Protein AF-A0A931R691-F1 (afdb_monomer_lite)

pLDDT: mean 91.16, std 10.19, range [41.38, 98.69]

Structure (mmCIF, N/CA/C/O backbone):
data_AF-A0A931R691-F1
#
_entry.id   AF-A0A931R691-F1
#
loop_
_atom_site.group_PDB
_atom_site.id
_atom_site.type_symbol
_atom_site.label_atom_id
_atom_site.label_alt_id
_atom_site.label_comp_id
_atom_site.label_asym_id
_atom_site.label_entity_id
_atom_site.label_seq_id
_atom_site.pdbx_PDB_ins_code
_atom_si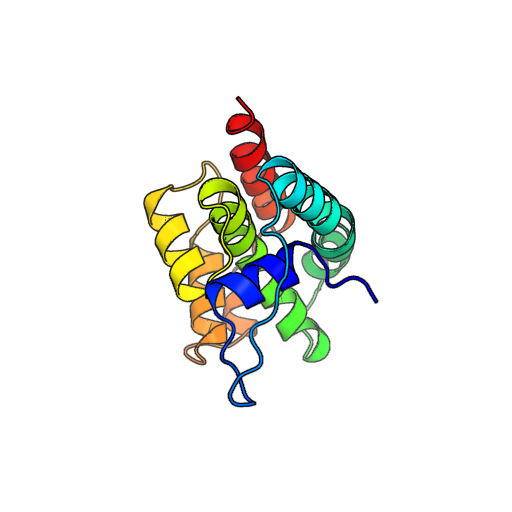te.Cartn_x
_atom_site.Cartn_y
_atom_site.Cartn_z
_atom_site.occupancy
_atom_site.B_iso_or_equiv
_atom_site.auth_seq_id
_atom_site.auth_comp_id
_atom_site.auth_asym_id
_atom_site.auth_atom_id
_atom_site.pdbx_PDB_model_num
ATOM 1 N N . GLY A 1 1 ? 9.806 2.404 24.600 1.00 44.22 1 GLY A N 1
ATOM 2 C CA . GLY A 1 1 ? 9.249 3.320 23.582 1.00 44.22 1 GLY A CA 1
ATOM 3 C C . GLY A 1 1 ? 7.774 3.024 23.406 1.00 44.22 1 GLY A C 1
ATOM 4 O O . GLY A 1 1 ? 7.374 1.900 23.676 1.00 44.22 1 GLY A O 1
ATOM 5 N N . ARG A 1 2 ? 6.950 4.004 23.020 1.00 55.12 2 ARG A N 1
ATOM 6 C CA . ARG A 1 2 ? 5.544 3.734 22.677 1.00 55.12 2 ARG A CA 1
ATOM 7 C C . ARG A 1 2 ? 5.520 3.037 21.319 1.00 55.12 2 ARG A C 1
ATOM 9 O O . ARG A 1 2 ? 6.107 3.557 20.378 1.00 55.12 2 ARG A O 1
ATOM 16 N N . LEU A 1 3 ? 4.888 1.870 21.243 1.00 59.69 3 LEU A N 1
ATOM 17 C CA . LEU A 1 3 ? 4.686 1.169 19.980 1.00 59.69 3 LEU A CA 1
ATOM 18 C C . LEU A 1 3 ? 3.715 2.018 19.118 1.00 59.69 3 LEU A C 1
ATOM 20 O O . LEU A 1 3 ? 2.664 2.420 19.646 1.00 59.69 3 LEU A O 1
ATOM 24 N N . PRO A 1 4 ? 4.060 2.367 17.864 1.00 76.94 4 PRO A N 1
ATOM 25 C CA . PRO A 1 4 ? 3.188 3.124 16.962 1.00 76.94 4 PRO A CA 1
ATOM 26 C C . PRO A 1 4 ? 1.772 2.537 16.875 1.00 76.94 4 PRO A C 1
ATOM 28 O O . PRO A 1 4 ? 1.570 1.348 17.116 1.00 76.94 4 PRO A O 1
ATOM 31 N N . PHE A 1 5 ? 0.761 3.364 16.581 1.00 82.31 5 PHE A N 1
ATOM 32 C CA . PHE A 1 5 ? -0.644 2.920 16.615 1.00 82.31 5 PHE A CA 1
ATOM 33 C C . PHE A 1 5 ? -0.919 1.746 15.668 1.00 82.31 5 PHE A C 1
ATOM 35 O O . PHE A 1 5 ? -1.581 0.798 16.076 1.00 82.31 5 PHE A O 1
ATOM 42 N N . ILE A 1 6 ? -0.361 1.780 14.455 1.00 83.19 6 ILE A N 1
ATOM 43 C CA . ILE A 1 6 ? -0.521 0.709 13.463 1.00 83.19 6 ILE A CA 1
ATOM 44 C C . ILE A 1 6 ? 0.169 -0.584 13.917 1.00 83.19 6 ILE A C 1
ATOM 46 O O . ILE A 1 6 ? -0.431 -1.646 13.824 1.00 83.19 6 ILE A O 1
ATOM 50 N N . ASP A 1 7 ? 1.363 -0.500 14.509 1.00 83.81 7 ASP A N 1
ATOM 51 C CA . ASP A 1 7 ? 2.063 -1.679 15.041 1.00 83.81 7 ASP A CA 1
ATOM 52 C C . ASP A 1 7 ? 1.310 -2.296 16.232 1.00 83.81 7 ASP A C 1
ATOM 54 O O . ASP A 1 7 ? 1.321 -3.508 16.434 1.00 83.81 7 ASP A O 1
ATOM 58 N N . ARG A 1 8 ? 0.629 -1.469 17.043 1.00 85.19 8 ARG A N 1
ATOM 59 C CA . ARG A 1 8 ? -0.229 -1.970 18.131 1.00 85.19 8 ARG A CA 1
ATOM 60 C C . ARG A 1 8 ? -1.470 -2.652 17.601 1.00 85.19 8 ARG A C 1
ATOM 62 O O . ARG A 1 8 ? -1.890 -3.644 18.182 1.00 85.19 8 ARG A O 1
ATOM 69 N N . LEU A 1 9 ? -2.068 -2.083 16.560 1.00 86.69 9 LEU A N 1
ATOM 70 C CA . LEU A 1 9 ? -3.229 -2.655 15.902 1.00 86.69 9 LEU A CA 1
ATOM 71 C C . LEU A 1 9 ? -2.881 -4.034 15.328 1.00 86.69 9 LEU A C 1
ATOM 73 O O . LEU A 1 9 ? -3.531 -5.008 15.683 1.00 86.69 9 LEU A O 1
ATOM 77 N N .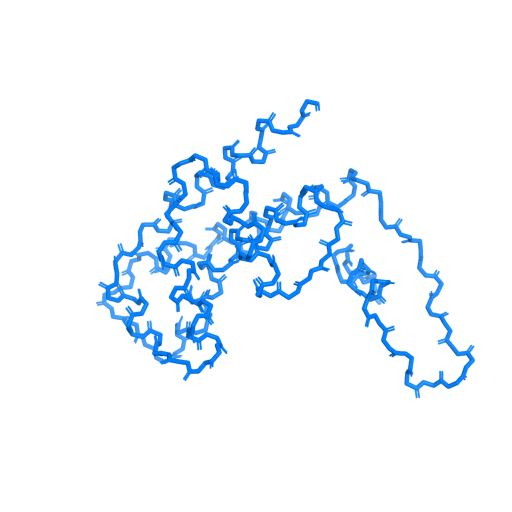 ASP A 1 10 ? -1.776 -4.122 14.586 1.00 87.38 10 ASP A N 1
ATOM 78 C CA . ASP A 1 10 ? -1.257 -5.369 14.016 1.00 87.38 10 ASP A CA 1
ATOM 79 C C . ASP A 1 10 ? -0.957 -6.423 15.093 1.00 87.38 10 ASP A C 1
ATOM 81 O O . ASP A 1 10 ? -1.396 -7.565 14.998 1.00 87.38 10 ASP A O 1
ATOM 85 N N . LEU A 1 11 ? -0.294 -6.035 16.189 1.00 85.94 11 LEU A N 1
ATOM 86 C CA . LEU A 1 11 ? -0.023 -6.950 17.300 1.00 85.94 11 LEU A CA 1
ATOM 87 C C . LEU A 1 11 ? -1.304 -7.434 18.002 1.00 85.94 11 LEU A C 1
ATOM 89 O O . LEU A 1 11 ? -1.338 -8.554 18.503 1.00 85.94 11 LEU A O 1
ATOM 93 N N . LEU A 1 12 ? -2.338 -6.597 18.092 1.00 85.88 12 LEU A N 1
ATOM 94 C CA . LEU A 1 12 ? -3.618 -6.986 18.688 1.00 85.88 12 LEU A CA 1
ATOM 95 C C . LEU A 1 12 ? -4.438 -7.896 17.766 1.00 85.88 12 LEU A C 1
ATOM 97 O O . LEU A 1 12 ? -5.173 -8.737 18.278 1.00 85.88 12 LEU A O 1
ATOM 101 N N . ASP A 1 13 ? -4.330 -7.710 16.450 1.00 84.69 13 ASP A N 1
ATOM 102 C CA . ASP A 1 13 ? -5.062 -8.485 15.443 1.00 84.69 13 ASP A CA 1
ATOM 103 C C . ASP A 1 13 ? -4.382 -9.837 15.160 1.00 84.69 13 ASP A C 1
ATOM 105 O O . ASP A 1 13 ? -5.055 -10.864 15.099 1.00 84.69 13 ASP A O 1
ATOM 109 N N . HIS A 1 14 ? -3.047 -9.852 15.066 1.00 85.69 14 HIS A N 1
ATOM 110 C CA . HIS A 1 14 ? -2.268 -10.989 14.547 1.00 85.69 14 HIS A CA 1
ATOM 111 C C . HIS A 1 14 ? -1.160 -11.484 15.485 1.00 85.69 14 HIS A C 1
ATOM 113 O O . HIS A 1 14 ? -0.450 -12.439 15.169 1.00 85.69 14 HIS A O 1
ATOM 119 N N . GLY A 1 15 ? -0.965 -10.844 16.640 1.00 84.00 15 GLY A N 1
ATOM 120 C CA . GLY A 1 15 ? 0.122 -11.176 17.557 1.00 84.00 15 GLY A CA 1
ATOM 121 C C . GLY A 1 15 ? 0.022 -12.587 18.132 1.00 84.00 15 GLY A C 1
ATOM 122 O O . GLY A 1 15 ? -0.930 -12.925 18.835 1.00 84.00 15 GLY A O 1
ATOM 123 N N . VAL A 1 16 ? 1.063 -13.392 17.913 1.00 81.75 16 VAL A N 1
ATOM 124 C CA . VAL A 1 16 ? 1.190 -14.731 18.502 1.00 81.75 16 VAL A CA 1
ATOM 125 C C . VAL A 1 16 ? 2.086 -14.667 19.747 1.00 81.75 16 VAL A C 1
ATOM 127 O O . VAL A 1 16 ? 3.225 -14.198 19.656 1.00 81.75 16 VAL A O 1
ATOM 130 N N . PRO A 1 17 ? 1.621 -15.122 20.926 1.00 81.25 17 PRO A N 1
ATOM 131 C CA . PRO A 1 17 ? 2.433 -15.109 22.136 1.00 81.25 17 PRO A CA 1
ATOM 132 C C . PRO A 1 17 ? 3.564 -16.140 22.043 1.00 81.25 17 PRO A C 1
ATOM 134 O O . PRO A 1 17 ? 3.322 -17.330 21.865 1.00 81.25 17 PRO A O 1
ATOM 137 N N . LEU A 1 18 ? 4.806 -15.685 22.224 1.00 81.88 18 LEU A N 1
ATOM 138 C CA . LEU A 1 18 ? 5.980 -16.566 22.304 1.00 81.88 18 LEU A CA 1
ATOM 139 C C . LEU A 1 18 ? 6.183 -17.160 23.707 1.00 81.88 18 LEU A C 1
ATOM 141 O O 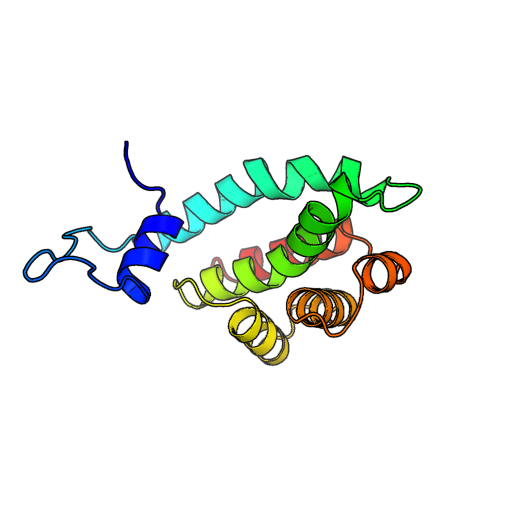. LEU A 1 18 ? 6.836 -18.189 23.857 1.00 81.88 18 LEU A O 1
ATOM 145 N N . LEU A 1 19 ? 5.632 -16.513 24.740 1.00 81.94 19 LEU A N 1
ATOM 146 C CA . LEU A 1 19 ? 5.706 -16.954 26.131 1.00 81.94 19 LEU A CA 1
ATOM 147 C C . LEU A 1 19 ? 4.304 -17.255 26.658 1.00 81.94 19 LEU A C 1
ATOM 149 O O . LEU A 1 19 ? 3.383 -16.448 26.515 1.00 81.94 19 LEU A O 1
ATOM 153 N N . HIS A 1 20 ? 4.155 -18.402 27.318 1.00 76.69 20 HIS A N 1
ATOM 154 C CA . HIS A 1 20 ? 2.909 -18.767 27.982 1.00 76.69 20 HIS A CA 1
ATOM 155 C C . HIS A 1 20 ? 2.562 -17.758 29.087 1.00 76.69 20 HIS A C 1
ATOM 157 O O . HIS A 1 20 ? 3.411 -17.374 29.887 1.00 76.69 20 HIS A O 1
ATOM 163 N N . GLY A 1 21 ? 1.296 -17.336 29.133 1.00 72.44 21 GLY A N 1
ATOM 164 C CA . GLY A 1 21 ? 0.763 -16.459 30.182 1.00 72.44 21 GLY A CA 1
ATOM 165 C C . GLY A 1 21 ? 0.980 -14.956 29.974 1.00 72.44 21 GLY A C 1
ATOM 166 O O . GLY A 1 21 ? 0.397 -14.167 30.713 1.00 72.44 21 GLY A O 1
ATOM 167 N N . VAL A 1 22 ? 1.742 -14.533 28.958 1.00 69.56 22 VAL A N 1
ATOM 168 C CA . VAL A 1 22 ? 1.945 -13.109 28.650 1.00 69.56 22 VAL A CA 1
ATOM 169 C C . VAL A 1 22 ? 1.026 -12.699 27.503 1.00 69.56 22 VAL A C 1
ATOM 171 O O . VAL A 1 22 ? 1.307 -12.976 26.339 1.00 69.56 22 VAL A O 1
ATOM 174 N N . LYS A 1 23 ? -0.081 -12.021 27.826 1.00 68.62 23 LYS A N 1
ATOM 175 C CA . LYS A 1 23 ? -0.909 -11.331 26.828 1.00 68.62 23 LYS A CA 1
ATOM 176 C C . LYS A 1 23 ? -0.593 -9.835 26.846 1.00 68.62 23 LYS A C 1
ATOM 178 O O . LYS A 1 23 ? -0.672 -9.229 27.916 1.00 68.62 23 LYS A O 1
ATOM 183 N N . PRO A 1 24 ? -0.250 -9.218 25.704 1.00 68.50 24 PRO A N 1
ATOM 184 C CA . PRO A 1 24 ? -0.065 -7.776 25.649 1.00 68.50 24 PRO A CA 1
ATOM 185 C C . PRO A 1 24 ? -1.375 -7.052 26.001 1.00 68.50 24 PRO A C 1
ATOM 187 O O . PRO A 1 24 ? -2.398 -7.249 25.351 1.00 68.50 24 PRO A O 1
ATOM 190 N N . SER A 1 25 ? -1.351 -6.201 27.030 1.00 75.44 25 SER A N 1
ATOM 191 C CA . SER A 1 25 ? -2.514 -5.432 27.497 1.00 75.44 25 SER A CA 1
ATOM 192 C C . SER A 1 25 ? -2.546 -4.026 26.886 1.00 75.44 25 SER A C 1
ATOM 194 O O . SER A 1 25 ? -2.582 -3.018 27.598 1.00 75.44 25 SER A O 1
ATOM 196 N N . PHE A 1 26 ? -2.463 -3.925 25.559 1.00 82.25 26 PHE A N 1
ATOM 197 C CA . PHE A 1 26 ? -2.566 -2.629 24.889 1.00 82.25 26 PHE A CA 1
ATOM 198 C C . PHE A 1 26 ? -4.030 -2.247 24.683 1.00 82.25 26 PHE A C 1
ATOM 200 O O . PHE A 1 26 ? -4.849 -3.063 24.267 1.00 82.25 26 PHE A O 1
ATOM 207 N N . ARG A 1 27 ? -4.355 -0.971 24.912 1.00 86.75 27 ARG A N 1
ATOM 208 C CA . ARG A 1 27 ? -5.623 -0.408 24.442 1.00 86.75 27 ARG A CA 1
ATOM 209 C C . ARG A 1 27 ? -5.642 -0.461 22.914 1.00 86.75 27 ARG A C 1
ATOM 211 O O . ARG A 1 27 ? -4.706 0.053 22.293 1.00 86.75 27 ARG A O 1
ATOM 218 N N . ARG A 1 28 ? -6.705 -1.025 22.329 1.00 88.38 28 ARG A N 1
ATOM 219 C CA . ARG A 1 28 ? -6.951 -0.920 20.886 1.00 88.38 28 ARG A CA 1
ATOM 220 C C . ARG A 1 28 ? -7.057 0.564 20.499 1.00 88.38 28 ARG A C 1
ATOM 222 O O . ARG A 1 28 ? -7.788 1.294 21.175 1.00 88.38 28 ARG A O 1
ATOM 229 N N . PRO A 1 29 ? -6.324 1.021 19.471 1.00 91.88 29 PRO A N 1
ATOM 230 C CA . PRO A 1 29 ? -6.458 2.383 18.972 1.00 91.88 29 PRO A CA 1
ATOM 231 C C . PRO A 1 29 ? -7.895 2.698 18.531 1.00 91.88 29 PRO A C 1
ATOM 233 O O . PRO A 1 29 ? -8.597 1.817 18.036 1.00 91.88 29 PRO A O 1
ATOM 236 N N . THR A 1 30 ? -8.347 3.939 18.705 1.00 92.56 30 THR A N 1
ATOM 237 C CA . THR A 1 30 ? -9.649 4.381 18.169 1.00 92.56 30 THR A CA 1
ATOM 238 C C . THR A 1 30 ? -9.573 4.619 16.661 1.00 92.56 30 THR A C 1
ATOM 240 O O . THR A 1 30 ? -8.483 4.773 16.111 1.00 92.56 30 THR A O 1
ATOM 243 N N . LYS A 1 31 ? -10.734 4.720 15.996 1.00 93.00 31 LYS A N 1
ATOM 244 C CA . LYS A 1 31 ? -10.833 5.134 14.584 1.00 93.00 31 LYS A CA 1
ATOM 245 C C . LYS A 1 31 ? -10.006 6.396 14.310 1.00 93.00 31 LYS A C 1
ATOM 247 O O . LYS A 1 31 ? -9.143 6.378 13.438 1.00 93.00 31 LYS A O 1
ATOM 252 N N . ASP A 1 32 ? -10.204 7.439 15.116 1.00 92.69 32 ASP A N 1
ATOM 253 C CA . ASP A 1 32 ? -9.508 8.720 14.950 1.00 92.69 32 ASP A CA 1
ATOM 254 C C . ASP A 1 32 ? -7.989 8.594 15.116 1.00 92.69 32 ASP A C 1
ATOM 256 O O . ASP A 1 32 ? -7.235 9.208 14.367 1.00 92.69 32 ASP A O 1
ATOM 260 N N . GLU A 1 33 ? -7.515 7.773 16.060 1.00 92.94 33 GLU A N 1
ATOM 261 C CA . GLU A 1 33 ? -6.079 7.526 16.237 1.00 92.94 33 GLU A CA 1
ATOM 262 C C . GLU A 1 33 ? -5.476 6.777 15.043 1.00 92.94 33 GLU A C 1
ATOM 264 O O . GLU A 1 33 ? -4.378 7.117 14.602 1.00 92.94 33 GLU A O 1
ATOM 269 N N . ILE A 1 34 ? -6.188 5.779 14.507 1.00 92.44 34 ILE A N 1
ATOM 270 C CA . ILE A 1 34 ? -5.758 5.019 13.324 1.00 92.44 34 ILE A CA 1
ATOM 271 C C . ILE A 1 34 ? -5.688 5.949 12.115 1.00 92.44 34 ILE A C 1
ATOM 273 O O . ILE A 1 34 ? -4.660 6.012 11.442 1.00 92.44 34 ILE A O 1
ATOM 277 N N . HIS A 1 35 ? -6.756 6.702 11.849 1.00 93.44 35 HIS A N 1
ATOM 278 C CA . HIS A 1 35 ? -6.825 7.637 10.726 1.00 93.44 35 HIS A CA 1
ATOM 279 C C . HIS A 1 35 ? -5.769 8.736 10.837 1.00 93.44 35 HIS A C 1
ATOM 281 O O . HIS A 1 35 ? -5.067 9.005 9.860 1.00 93.44 35 HIS A O 1
ATOM 287 N N . GLN A 1 36 ? -5.580 9.318 12.023 1.00 92.38 36 GLN A N 1
ATOM 288 C CA . GLN A 1 36 ? -4.562 10.342 12.244 1.00 92.38 36 GLN A CA 1
ATOM 289 C C . GLN A 1 36 ? -3.143 9.796 12.055 1.00 92.38 36 GLN A C 1
ATOM 291 O O . GLN A 1 36 ? -2.314 10.459 11.427 1.00 92.38 36 GLN A O 1
ATOM 296 N N . GLU A 1 37 ? -2.847 8.589 12.544 1.00 91.00 37 GLU A N 1
ATOM 297 C CA . GLU A 1 37 ? -1.542 7.964 12.311 1.00 91.00 37 GLU A CA 1
ATOM 298 C C . GLU A 1 37 ? -1.325 7.657 10.825 1.00 91.00 37 GLU A C 1
ATOM 300 O O . GLU A 1 37 ? -0.234 7.900 10.308 1.00 91.00 37 GLU A O 1
ATOM 305 N N . GLN A 1 38 ? -2.353 7.188 10.109 1.00 91.81 38 GLN A N 1
ATOM 306 C CA . GLN A 1 38 ? -2.264 6.960 8.667 1.00 91.81 38 GLN A CA 1
ATOM 307 C C . GLN A 1 38 ? -1.973 8.257 7.905 1.00 91.81 38 GLN A C 1
ATOM 309 O O . GLN A 1 38 ? -1.043 8.281 7.102 1.00 91.81 38 GLN A O 1
ATOM 314 N N . ILE A 1 39 ? -2.668 9.357 8.211 1.00 92.38 39 ILE A N 1
ATOM 315 C CA . ILE A 1 39 ? -2.404 10.674 7.603 1.00 92.38 39 ILE A CA 1
ATOM 316 C C . ILE A 1 39 ? -0.952 11.102 7.832 1.00 92.38 39 ILE A C 1
ATOM 318 O O . ILE A 1 39 ? -0.263 11.515 6.900 1.00 92.38 39 ILE A O 1
ATOM 322 N N . GLN A 1 40 ? -0.448 10.965 9.059 1.00 91.44 40 GLN A N 1
ATOM 323 C CA . GLN A 1 40 ? 0.940 11.314 9.351 1.00 91.44 40 GLN A CA 1
ATOM 324 C C . GLN A 1 40 ? 1.940 10.373 8.660 1.00 91.44 40 GLN A C 1
ATOM 326 O O . GLN A 1 40 ? 3.008 10.810 8.229 1.00 91.44 40 GLN A O 1
ATOM 331 N N . SER A 1 41 ? 1.616 9.085 8.546 1.00 89.25 41 SER A N 1
ATOM 332 C CA . SER A 1 41 ? 2.435 8.084 7.857 1.00 89.25 41 SER A CA 1
ATOM 333 C C . SER A 1 41 ? 2.537 8.363 6.355 1.00 89.25 41 SER A C 1
ATOM 335 O O . SER A 1 41 ? 3.637 8.274 5.802 1.00 89.25 41 SER A O 1
ATOM 337 N N . ILE A 1 42 ? 1.439 8.783 5.718 1.00 91.56 42 ILE A N 1
ATOM 338 C CA . ILE A 1 42 ? 1.406 9.212 4.313 1.00 91.56 42 ILE A CA 1
ATOM 339 C C . ILE A 1 42 ? 2.439 10.314 4.077 1.00 91.56 42 ILE A C 1
ATOM 341 O O . ILE A 1 42 ? 3.294 10.165 3.204 1.00 91.56 42 ILE A O 1
ATOM 345 N N . GLU A 1 43 ? 2.393 11.387 4.870 1.00 91.06 43 GLU A N 1
ATOM 346 C CA . GLU A 1 43 ? 3.292 12.537 4.710 1.00 91.06 43 GLU A CA 1
ATOM 347 C C . GLU A 1 43 ? 4.752 12.157 4.992 1.00 91.06 43 GLU A C 1
ATOM 349 O O . GLU A 1 43 ? 5.644 12.406 4.179 1.00 91.06 43 GLU A O 1
ATOM 354 N N . ARG A 1 44 ? 5.008 11.493 6.128 1.00 89.31 44 ARG A N 1
ATOM 355 C CA . ARG A 1 44 ? 6.374 11.171 6.569 1.00 89.31 44 ARG A CA 1
ATOM 356 C C . ARG A 1 44 ? 7.049 10.112 5.698 1.00 89.31 44 ARG A C 1
ATOM 358 O O . ARG A 1 44 ? 8.257 10.193 5.477 1.00 89.31 44 ARG A O 1
ATOM 365 N N . SER A 1 45 ? 6.306 9.102 5.243 1.00 85.12 45 SER A N 1
ATOM 366 C CA . SER A 1 45 ? 6.891 7.875 4.683 1.00 85.12 45 SER A CA 1
ATOM 367 C C . SER A 1 45 ? 6.568 7.613 3.221 1.00 85.12 45 SER A C 1
ATOM 369 O O . SER A 1 45 ? 7.405 7.016 2.540 1.00 85.12 45 SER A O 1
ATOM 371 N N . TRP A 1 46 ? 5.364 7.957 2.757 1.00 92.06 46 TRP A N 1
ATOM 372 C CA . TRP A 1 46 ? 4.948 7.637 1.393 1.00 92.06 46 TRP A CA 1
ATOM 373 C C . TRP A 1 46 ? 5.250 8.795 0.450 1.00 92.06 46 TRP A C 1
ATOM 375 O O . TRP A 1 46 ? 6.149 8.667 -0.380 1.00 92.06 46 TRP A O 1
ATOM 385 N N . LYS A 1 47 ? 4.596 9.947 0.647 1.00 93.06 47 LYS A N 1
ATOM 386 C CA . LYS A 1 47 ? 4.765 11.144 -0.190 1.00 93.06 47 LYS A CA 1
ATOM 387 C C . LYS A 1 47 ? 6.211 11.612 -0.269 1.00 93.06 47 LYS A C 1
ATOM 389 O O . LYS A 1 47 ? 6.675 11.949 -1.351 1.00 93.06 47 LYS A O 1
ATOM 394 N N . SER A 1 48 ? 6.942 11.570 0.845 1.00 91.31 48 SER A N 1
ATOM 395 C CA . SER A 1 48 ? 8.351 11.981 0.901 1.00 91.31 48 SER A CA 1
ATOM 396 C C . SER A 1 48 ? 9.268 11.197 -0.048 1.00 91.31 48 SER A C 1
ATOM 398 O O . SER A 1 48 ? 10.310 11.713 -0.441 1.00 91.31 48 SER A O 1
ATOM 400 N N . ARG A 1 49 ? 8.887 9.974 -0.445 1.00 90.06 49 ARG A N 1
ATOM 401 C CA . ARG A 1 49 ? 9.686 9.096 -1.317 1.00 90.06 49 ARG A CA 1
ATOM 402 C C . ARG A 1 49 ? 9.253 9.108 -2.780 1.00 90.06 49 ARG A C 1
ATOM 404 O O . ARG A 1 49 ? 10.043 8.718 -3.637 1.00 90.06 49 ARG A O 1
ATOM 411 N N . LEU A 1 50 ? 8.023 9.531 -3.080 1.00 93.81 50 LEU A N 1
ATOM 412 C CA . LEU A 1 50 ? 7.493 9.491 -4.447 1.00 93.81 50 LEU A CA 1
ATOM 413 C C . LEU A 1 50 ? 8.329 10.307 -5.443 1.00 93.81 50 LEU A C 1
ATOM 415 O O . LEU A 1 50 ? 8.607 9.775 -6.512 1.00 93.81 50 LEU A O 1
ATOM 419 N N . PRO A 1 51 ? 8.813 11.529 -5.131 1.00 93.62 51 PRO A N 1
ATOM 420 C CA . PRO A 1 51 ? 9.596 12.302 -6.093 1.00 93.62 51 PRO A CA 1
ATOM 421 C C . PRO A 1 51 ? 10.877 11.602 -6.555 1.00 93.62 51 PRO A C 1
ATOM 423 O O . PRO A 1 51 ? 11.243 11.722 -7.721 1.00 93.62 51 PRO A O 1
ATOM 426 N N . GLU A 1 52 ? 11.554 10.885 -5.654 1.00 94.44 52 GLU A N 1
ATOM 427 C CA . GLU A 1 52 ? 12.767 10.129 -5.976 1.00 94.44 52 GLU A CA 1
ATOM 428 C C . GLU A 1 52 ? 12.424 8.902 -6.827 1.00 94.44 52 GLU A C 1
ATOM 430 O O . GLU A 1 52 ? 12.977 8.730 -7.911 1.00 94.44 52 GLU A O 1
ATOM 435 N N . LEU A 1 53 ? 11.453 8.099 -6.382 1.00 95.69 53 LEU A N 1
ATOM 436 C CA . LEU A 1 53 ? 11.057 6.863 -7.062 1.00 95.69 53 LEU A CA 1
ATOM 437 C C . LEU A 1 53 ? 10.462 7.112 -8.456 1.00 95.69 53 LEU A C 1
ATOM 439 O O . LEU A 1 53 ? 10.758 6.365 -9.385 1.00 95.69 53 LEU A O 1
ATOM 443 N N . SER A 1 54 ? 9.671 8.175 -8.624 1.00 94.44 54 SER A N 1
ATOM 444 C CA . SER A 1 54 ? 9.048 8.539 -9.905 1.00 94.44 54 SER A CA 1
ATOM 445 C C . SER A 1 54 ? 10.045 9.051 -10.947 1.00 94.44 54 SER A C 1
ATOM 447 O O . SER A 1 54 ? 9.710 9.123 -12.126 1.00 94.44 54 SER A O 1
ATOM 449 N N . ARG A 1 55 ? 11.253 9.454 -10.533 1.00 94.88 55 ARG A N 1
ATOM 450 C CA . ARG A 1 55 ? 12.290 10.010 -11.420 1.00 94.88 55 ARG A CA 1
ATOM 451 C C . ARG A 1 55 ? 13.423 9.034 -11.709 1.00 94.88 55 ARG A C 1
ATOM 453 O O . ARG A 1 55 ? 14.391 9.420 -12.363 1.00 94.88 55 ARG A O 1
ATOM 460 N N . LEU A 1 56 ? 13.334 7.799 -11.218 1.00 95.62 56 LEU A N 1
ATOM 461 C CA . LEU A 1 56 ? 14.354 6.792 -11.474 1.00 95.62 56 LEU A CA 1
ATOM 462 C C . LEU A 1 56 ? 14.469 6.550 -12.990 1.00 95.62 56 LEU A C 1
ATOM 464 O O . LEU A 1 56 ? 13.484 6.163 -13.614 1.00 95.62 56 LEU A O 1
ATOM 468 N N . PRO A 1 57 ? 15.654 6.736 -13.601 1.00 94.00 57 PRO A N 1
ATOM 469 C CA . PRO A 1 57 ? 15.858 6.390 -15.009 1.00 94.00 57 PRO A CA 1
ATOM 470 C C . PRO A 1 57 ? 15.955 4.871 -15.210 1.00 94.00 57 PRO A C 1
ATOM 472 O O . PRO A 1 57 ? 15.749 4.362 -16.308 1.00 94.00 57 PRO A O 1
ATOM 475 N N . LYS A 1 58 ? 16.294 4.148 -14.139 1.00 96.31 58 LYS A N 1
ATOM 476 C CA . LYS A 1 58 ? 16.425 2.698 -14.070 1.00 96.31 58 LYS A CA 1
ATOM 477 C C . LYS A 1 58 ? 16.186 2.258 -12.630 1.00 96.31 58 LYS A C 1
ATOM 479 O O . LYS A 1 58 ? 16.565 2.966 -11.697 1.00 96.31 58 LYS A O 1
ATOM 484 N N . LEU A 1 59 ? 15.605 1.076 -12.460 1.00 97.38 59 LEU A N 1
ATOM 485 C CA . LEU A 1 59 ? 15.457 0.453 -11.153 1.00 97.38 59 LEU A CA 1
ATOM 486 C C . LEU A 1 59 ? 16.762 -0.244 -10.739 1.00 97.38 59 LEU A C 1
ATOM 488 O O . LEU A 1 59 ? 17.087 -1.324 -11.230 1.00 97.38 59 LEU A O 1
ATOM 492 N N . GLU A 1 60 ? 17.524 0.372 -9.838 1.00 97.44 60 GLU A N 1
ATOM 493 C CA . GLU A 1 60 ? 18.715 -0.255 -9.259 1.00 97.44 60 GLU A CA 1
ATOM 494 C C . GLU A 1 60 ? 18.333 -1.222 -8.120 1.00 97.44 60 GLU A C 1
ATOM 496 O O . GLU A 1 60 ? 17.275 -1.069 -7.500 1.00 97.44 60 GLU A O 1
ATOM 501 N N . PRO A 1 61 ? 19.187 -2.207 -7.766 1.00 97.38 61 PRO A N 1
ATOM 502 C CA . PRO A 1 61 ? 18.869 -3.200 -6.736 1.00 97.38 61 PRO A CA 1
ATOM 503 C C . PRO A 1 61 ? 18.413 -2.614 -5.392 1.00 97.38 61 PRO A C 1
ATOM 505 O O . PRO A 1 61 ? 17.537 -3.180 -4.736 1.00 97.38 61 PRO A O 1
ATOM 508 N N . LYS A 1 62 ? 18.974 -1.462 -5.001 1.00 96.56 62 LYS A N 1
ATOM 509 C CA . LYS A 1 62 ? 18.616 -0.740 -3.769 1.00 96.56 62 LYS A CA 1
ATOM 510 C C . LYS A 1 62 ? 17.186 -0.171 -3.792 1.00 96.56 62 LYS A C 1
ATOM 512 O O . LYS A 1 62 ? 16.575 -0.030 -2.734 1.00 96.56 62 LYS A O 1
ATOM 517 N N . ASP A 1 63 ? 16.651 0.107 -4.980 1.00 97.06 63 ASP A N 1
ATOM 518 C CA . ASP A 1 63 ? 15.375 0.798 -5.186 1.00 97.06 63 ASP A CA 1
ATOM 519 C C . ASP A 1 63 ? 14.209 -0.177 -5.380 1.00 97.06 63 ASP A C 1
ATOM 521 O O . ASP A 1 63 ? 13.060 0.183 -5.125 1.00 97.06 63 ASP A O 1
ATOM 525 N N . ARG A 1 64 ? 14.491 -1.441 -5.730 1.00 97.62 64 ARG A N 1
ATOM 526 C CA . ARG A 1 64 ? 13.484 -2.493 -5.967 1.00 97.62 64 ARG A CA 1
ATOM 527 C C . ARG A 1 64 ? 12.461 -2.601 -4.839 1.00 97.62 64 ARG A C 1
ATOM 529 O O . ARG A 1 64 ? 11.263 -2.429 -5.046 1.00 97.62 64 ARG A O 1
ATOM 536 N N . LYS A 1 65 ? 12.923 -2.854 -3.611 1.00 96.25 65 LYS A N 1
ATOM 537 C CA . LYS A 1 65 ? 12.031 -3.026 -2.453 1.00 96.25 65 LYS A CA 1
ATOM 538 C C . LYS A 1 65 ? 11.262 -1.737 -2.112 1.00 96.25 65 LYS A C 1
ATOM 540 O O . LYS A 1 65 ? 10.052 -1.833 -1.898 1.00 96.25 65 LYS A O 1
ATOM 545 N N . PRO A 1 66 ? 11.896 -0.549 -2.045 1.00 95.88 66 PRO A N 1
ATOM 546 C CA . PRO A 1 66 ? 11.177 0.716 -1.907 1.00 95.88 66 PRO A CA 1
ATOM 547 C C . PRO A 1 66 ? 10.104 0.954 -2.975 1.00 95.88 66 PRO A C 1
ATOM 549 O O . PRO A 1 66 ? 9.003 1.361 -2.612 1.00 95.88 66 PRO A O 1
ATOM 552 N N . TYR A 1 67 ? 10.396 0.660 -4.244 1.00 97.50 67 TYR A N 1
ATOM 553 C CA . TYR A 1 67 ? 9.482 0.866 -5.368 1.00 97.50 67 TYR A CA 1
ATOM 554 C C . TYR A 1 67 ? 8.238 -0.025 -5.263 1.00 97.50 67 TYR A C 1
ATOM 556 O O . TYR A 1 67 ? 7.117 0.480 -5.218 1.00 97.50 67 TYR A O 1
ATOM 564 N N . ILE A 1 68 ? 8.426 -1.337 -5.076 1.00 98.00 68 ILE A N 1
ATOM 565 C CA . ILE A 1 68 ? 7.318 -2.287 -4.867 1.00 98.00 68 ILE A CA 1
ATOM 566 C C . ILE A 1 68 ? 6.485 -1.907 -3.639 1.00 98.00 68 ILE A C 1
ATOM 568 O O . ILE A 1 68 ? 5.255 -1.946 -3.666 1.00 98.00 68 ILE A O 1
ATOM 572 N N . ARG A 1 69 ? 7.142 -1.477 -2.554 1.00 96.06 69 ARG A N 1
ATOM 573 C CA . ARG A 1 69 ? 6.440 -1.012 -1.353 1.00 96.06 69 ARG A CA 1
ATOM 574 C C . ARG A 1 69 ? 5.610 0.242 -1.621 1.00 96.06 69 ARG A C 1
ATOM 576 O O . ARG A 1 69 ? 4.537 0.354 -1.042 1.00 96.06 69 ARG A O 1
ATOM 583 N N . ALA A 1 70 ? 6.103 1.178 -2.430 1.00 96.06 70 ALA A N 1
ATOM 584 C CA . ALA A 1 70 ? 5.390 2.413 -2.745 1.00 96.06 70 ALA A CA 1
ATOM 585 C C . ALA A 1 70 ? 4.109 2.149 -3.546 1.00 96.06 70 ALA A C 1
ATOM 587 O O . ALA A 1 70 ? 3.114 2.820 -3.292 1.00 96.06 70 ALA A O 1
ATOM 588 N N . ILE A 1 71 ? 4.115 1.151 -4.435 1.00 97.38 71 ILE A N 1
ATOM 589 C CA . ILE A 1 71 ? 2.927 0.725 -5.187 1.00 97.38 71 ILE A CA 1
ATOM 590 C C . ILE A 1 71 ? 1.911 0.039 -4.261 1.00 97.38 71 ILE A C 1
ATOM 592 O O . ILE A 1 71 ? 0.754 0.445 -4.197 1.00 97.38 71 ILE A O 1
ATOM 596 N N . LEU A 1 72 ? 2.346 -0.947 -3.467 1.00 97.44 72 LEU A N 1
ATOM 597 C CA . LEU A 1 72 ? 1.458 -1.685 -2.552 1.00 97.44 72 LEU A CA 1
ATOM 598 C C . LEU A 1 72 ? 0.923 -0.845 -1.384 1.00 97.44 72 LEU A C 1
ATOM 600 O O . LEU A 1 72 ? -0.002 -1.267 -0.688 1.00 97.44 72 LEU A O 1
ATOM 604 N N . TYR A 1 73 ? 1.503 0.330 -1.130 1.00 95.44 73 TYR A N 1
ATOM 605 C CA . TYR A 1 73 ? 1.072 1.190 -0.033 1.00 95.44 73 TYR A CA 1
ATOM 606 C C . TYR A 1 73 ? -0.387 1.633 -0.196 1.00 95.44 73 TYR A C 1
ATOM 608 O O . TYR A 1 73 ? -1.099 1.683 0.803 1.00 95.44 73 TYR A O 1
ATOM 616 N N . ALA A 1 74 ? -0.847 1.876 -1.430 1.00 95.69 74 ALA A N 1
ATOM 617 C CA . ALA A 1 74 ? -2.232 2.255 -1.713 1.00 95.69 74 ALA A CA 1
ATOM 618 C C . ALA A 1 74 ? -3.234 1.217 -1.177 1.00 95.69 74 ALA A C 1
ATOM 620 O O . ALA A 1 74 ? -4.131 1.564 -0.409 1.00 95.69 74 ALA A O 1
ATOM 621 N N . ALA A 1 75 ? -3.018 -0.064 -1.499 1.00 97.38 75 ALA A N 1
ATOM 622 C CA . ALA A 1 75 ? -3.865 -1.167 -1.045 1.00 97.38 75 ALA A CA 1
ATOM 623 C C . ALA A 1 75 ? -3.919 -1.249 0.488 1.00 97.38 75 ALA A C 1
ATOM 625 O O . ALA A 1 75 ? -4.996 -1.270 1.083 1.00 97.38 75 ALA A O 1
ATOM 626 N N . ARG A 1 76 ? -2.751 -1.230 1.145 1.00 95.44 76 ARG A N 1
ATOM 627 C CA . ARG A 1 76 ? -2.659 -1.321 2.613 1.00 95.44 76 ARG A CA 1
ATOM 628 C C . ARG A 1 76 ? -3.330 -0.145 3.316 1.00 95.44 76 ARG A C 1
ATOM 630 O O . ARG A 1 76 ? -3.970 -0.338 4.349 1.00 95.44 76 ARG A O 1
ATOM 637 N N . LEU A 1 77 ? -3.155 1.058 2.771 1.00 94.88 77 LEU A N 1
ATOM 638 C CA . LEU A 1 77 ? -3.719 2.285 3.318 1.00 94.88 77 LEU A CA 1
ATOM 639 C C . LEU A 1 77 ? -5.248 2.254 3.248 1.00 94.88 77 LEU A C 1
ATOM 641 O O . LEU A 1 77 ? -5.903 2.463 4.264 1.00 94.88 77 LEU A O 1
ATOM 645 N N . ILE A 1 78 ? -5.809 1.935 2.078 1.00 96.25 78 ILE A N 1
ATOM 646 C CA . ILE A 1 78 ? -7.263 1.856 1.879 1.00 96.25 78 ILE A CA 1
ATOM 647 C C . ILE A 1 78 ? -7.875 0.763 2.753 1.00 96.25 78 ILE A C 1
ATOM 649 O O . ILE A 1 78 ? -8.828 1.031 3.480 1.00 96.25 78 ILE A O 1
ATOM 653 N N . TYR A 1 79 ? -7.271 -0.428 2.782 1.00 96.25 79 TYR A N 1
ATOM 654 C CA . TYR A 1 79 ? -7.739 -1.509 3.646 1.00 96.25 79 TYR A CA 1
ATOM 655 C C . TYR A 1 79 ? -7.791 -1.084 5.115 1.00 96.25 79 TYR A C 1
ATOM 657 O O . TYR A 1 79 ? -8.821 -1.230 5.770 1.00 96.25 79 TYR A O 1
ATOM 665 N N . THR A 1 80 ? -6.697 -0.515 5.626 1.00 94.62 80 THR A N 1
ATOM 666 C CA . THR A 1 80 ? -6.618 -0.102 7.033 1.00 94.62 80 THR A CA 1
ATOM 667 C C . THR A 1 80 ? -7.567 1.057 7.331 1.00 94.62 80 THR A C 1
ATOM 669 O O . THR A 1 80 ? -8.114 1.143 8.430 1.00 94.62 80 THR A O 1
ATOM 672 N N . TRP A 1 81 ? -7.768 1.962 6.369 1.00 95.00 81 TRP A N 1
ATOM 673 C CA . TRP A 1 81 ? -8.674 3.099 6.511 1.00 95.00 81 TRP A CA 1
ATOM 674 C C . TRP A 1 81 ? -10.126 2.660 6.685 1.00 95.00 81 TRP A C 1
ATOM 676 O O . TRP A 1 81 ? -10.788 3.139 7.608 1.00 95.00 81 TRP A O 1
ATOM 686 N N . ASP A 1 82 ? -10.583 1.735 5.844 1.00 95.44 82 ASP A N 1
ATOM 687 C CA . ASP A 1 82 ? -11.980 1.304 5.814 1.00 95.44 82 ASP A CA 1
ATOM 688 C C . ASP A 1 82 ? -12.281 0.246 6.888 1.00 95.44 82 ASP A C 1
ATOM 690 O O . ASP A 1 82 ? -13.324 0.298 7.538 1.00 95.44 82 ASP A O 1
ATOM 694 N N . ASN A 1 83 ? -11.353 -0.689 7.125 1.00 94.44 83 ASN A N 1
ATOM 695 C CA . ASN A 1 83 ? -11.580 -1.837 8.013 1.00 94.44 83 ASN A CA 1
ATOM 696 C C . ASN A 1 83 ? -11.100 -1.606 9.453 1.00 94.44 83 ASN A C 1
ATOM 698 O O . ASN A 1 83 ? -11.428 -2.388 10.342 1.00 94.44 83 ASN A O 1
ATOM 702 N N . LEU A 1 84 ? -10.326 -0.542 9.703 1.00 93.44 84 LEU A N 1
ATOM 703 C CA . LEU A 1 84 ? -9.716 -0.253 11.009 1.00 93.44 84 LEU A CA 1
ATOM 704 C C . LEU A 1 84 ? -8.868 -1.421 11.550 1.00 93.44 84 LEU A C 1
ATOM 706 O O . LEU A 1 84 ? -8.772 -1.622 12.762 1.00 93.44 84 LEU A O 1
ATOM 710 N N . SER A 1 85 ? -8.242 -2.167 10.637 1.00 92.00 85 SER A N 1
ATOM 711 C CA . SER A 1 85 ? -7.396 -3.337 10.894 1.00 92.00 85 SER A CA 1
ATOM 712 C C . SER A 1 85 ? -6.222 -3.376 9.919 1.00 92.00 85 SER A C 1
ATOM 714 O O . SER A 1 85 ? -6.349 -2.917 8.784 1.00 92.00 85 SER A O 1
ATOM 716 N N . VAL A 1 86 ? -5.106 -3.976 10.324 1.00 91.19 86 VAL A N 1
ATOM 717 C CA . VAL A 1 86 ? -3.982 -4.276 9.418 1.00 91.19 86 VAL A CA 1
ATOM 718 C C . VAL A 1 86 ? -4.125 -5.707 8.910 1.00 91.19 86 VAL A C 1
ATOM 720 O O . VAL A 1 86 ? -4.629 -6.561 9.628 1.00 91.19 86 VAL A O 1
ATOM 723 N N . ASP A 1 87 ? -3.693 -5.982 7.681 1.00 92.69 87 ASP A N 1
ATOM 724 C CA . ASP A 1 87 ? -3.639 -7.341 7.135 1.00 92.69 87 ASP A CA 1
ATOM 725 C C . ASP A 1 87 ? -2.479 -7.470 6.129 1.00 92.69 87 ASP A C 1
ATOM 727 O O . ASP A 1 87 ? -1.744 -6.512 5.846 1.00 92.69 87 ASP A O 1
ATOM 731 N N . SER A 1 88 ? -2.310 -8.679 5.607 1.00 93.94 88 SER A N 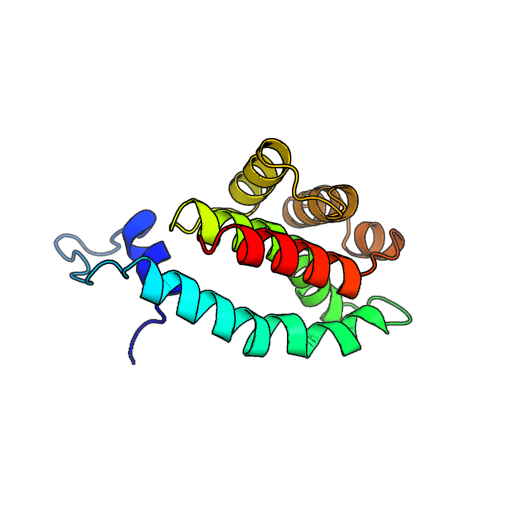1
ATOM 732 C CA . SER A 1 88 ? -1.427 -9.047 4.507 1.00 93.94 88 SER A CA 1
ATOM 733 C C . SER A 1 88 ? -1.638 -8.185 3.254 1.00 93.94 88 SER A C 1
ATOM 735 O O . SER A 1 88 ? -2.692 -7.581 3.039 1.00 93.94 88 SER A O 1
ATOM 737 N N . ASN A 1 89 ? -0.620 -8.140 2.382 1.00 96.06 89 ASN A N 1
ATOM 738 C CA . ASN A 1 89 ? -0.764 -7.457 1.093 1.00 96.06 89 ASN A CA 1
ATOM 739 C C . ASN A 1 89 ? -1.832 -8.144 0.238 1.00 96.06 89 ASN A C 1
ATOM 741 O O . ASN A 1 89 ? -2.609 -7.449 -0.400 1.00 96.06 89 ASN A O 1
ATOM 745 N N . ASP A 1 90 ? -1.890 -9.475 0.257 1.00 97.56 90 ASP A N 1
ATOM 746 C CA . ASP A 1 90 ? -2.856 -10.274 -0.495 1.00 97.56 90 ASP A CA 1
ATOM 747 C C . ASP A 1 90 ? -4.288 -9.871 -0.139 1.00 97.56 90 ASP A C 1
ATOM 749 O O . ASP A 1 90 ? -5.063 -9.512 -1.024 1.00 97.56 90 ASP A O 1
ATOM 753 N N . ARG A 1 91 ? -4.608 -9.801 1.161 1.00 97.88 91 ARG A N 1
ATOM 754 C CA . ARG A 1 91 ? -5.935 -9.378 1.617 1.00 97.88 91 ARG A CA 1
ATOM 755 C C . ARG A 1 91 ? -6.238 -7.919 1.278 1.00 97.88 91 ARG A C 1
ATOM 757 O O . ARG A 1 91 ? -7.350 -7.598 0.864 1.00 97.88 91 ARG A O 1
ATOM 764 N N . ALA A 1 92 ? -5.257 -7.032 1.434 1.00 97.88 92 ALA A N 1
ATOM 765 C CA . ALA A 1 92 ? -5.424 -5.619 1.110 1.00 97.88 92 ALA A CA 1
ATOM 766 C C . ALA A 1 92 ? -5.661 -5.386 -0.394 1.00 97.88 92 ALA A C 1
ATOM 768 O O . ALA A 1 92 ? -6.461 -4.530 -0.767 1.00 97.88 92 ALA A O 1
ATOM 769 N N . VAL A 1 93 ? -4.985 -6.148 -1.259 1.00 98.50 93 VAL A N 1
ATOM 770 C CA . VAL A 1 93 ? -5.166 -6.090 -2.717 1.00 98.50 93 VAL A CA 1
ATOM 771 C C . VAL A 1 93 ? -6.495 -6.718 -3.124 1.00 98.50 93 VAL A C 1
ATOM 773 O O . VAL A 1 93 ? -7.220 -6.119 -3.912 1.00 98.50 93 VAL A O 1
ATOM 776 N N . GLU A 1 94 ? -6.876 -7.856 -2.540 1.00 98.44 94 GLU A N 1
ATOM 777 C CA . GLU A 1 94 ? -8.200 -8.454 -2.749 1.00 98.44 94 GLU A CA 1
ATOM 778 C C . GLU A 1 94 ? -9.320 -7.459 -2.412 1.00 98.44 94 GLU A C 1
ATOM 780 O O . GLU A 1 94 ? -10.253 -7.277 -3.192 1.00 98.44 94 GLU A O 1
ATOM 785 N N . TYR A 1 95 ? -9.205 -6.761 -1.280 1.00 98.12 95 TYR A N 1
ATOM 786 C CA . TYR A 1 95 ? -10.159 -5.726 -0.893 1.00 98.12 95 TYR A CA 1
ATOM 787 C C . TYR A 1 95 ? -10.209 -4.567 -1.895 1.00 98.12 95 TYR A C 1
ATOM 789 O O . TYR A 1 95 ? -11.285 -4.066 -2.217 1.00 98.12 95 TYR A O 1
ATOM 797 N N . LEU A 1 96 ? -9.061 -4.167 -2.442 1.00 97.44 96 LEU A N 1
ATOM 798 C CA . LEU A 1 96 ? -8.981 -3.099 -3.432 1.00 97.44 96 LEU A CA 1
ATOM 799 C C . LEU A 1 96 ? -9.787 -3.417 -4.704 1.00 97.44 96 LEU A C 1
ATOM 801 O O . LEU A 1 96 ? -10.431 -2.527 -5.258 1.00 97.44 96 LEU A O 1
ATOM 805 N N . HIS A 1 97 ? -9.817 -4.688 -5.121 1.00 97.94 97 HIS A N 1
ATOM 806 C CA . HIS A 1 97 ? -10.655 -5.171 -6.231 1.00 97.94 97 HIS A CA 1
ATOM 807 C C . HIS A 1 97 ? -12.153 -5.162 -5.919 1.00 97.94 97 HIS A C 1
ATOM 809 O O . HIS A 1 97 ? -12.965 -5.087 -6.843 1.00 97.94 97 HIS A O 1
ATOM 815 N N . GLN A 1 98 ? -12.528 -5.222 -4.638 1.00 97.69 98 GLN A N 1
ATOM 816 C CA . GLN A 1 98 ? -13.923 -5.130 -4.202 1.00 97.69 98 GLN A CA 1
ATOM 817 C C . GLN A 1 98 ? -14.416 -3.681 -4.224 1.00 97.69 98 GLN A C 1
ATOM 819 O O . GLN A 1 98 ? -15.521 -3.425 -4.696 1.00 97.69 98 GLN A O 1
ATOM 824 N N . VAL A 1 99 ? -13.609 -2.734 -3.730 1.00 96.38 99 VAL A N 1
ATOM 825 C CA . VAL A 1 99 ? -14.025 -1.324 -3.595 1.00 96.38 99 VAL A CA 1
ATOM 826 C C . VAL A 1 99 ? -13.715 -0.456 -4.816 1.00 96.38 99 VAL A C 1
ATOM 828 O O . VAL A 1 99 ? -14.340 0.587 -4.982 1.00 96.38 99 VAL A O 1
ATOM 831 N N . GLN A 1 100 ? -12.774 -0.878 -5.667 1.00 96.00 100 GLN A N 1
ATOM 832 C CA . GLN A 1 100 ? -12.395 -0.238 -6.938 1.00 96.00 100 GLN A CA 1
ATOM 833 C C . GLN A 1 100 ? -12.280 1.296 -6.852 1.00 96.00 100 GLN A C 1
ATOM 835 O O . GLN A 1 100 ? -13.074 2.018 -7.465 1.00 96.00 100 GLN A O 1
ATOM 840 N N . PRO A 1 101 ? -11.296 1.827 -6.099 1.00 95.56 101 PRO A N 1
ATOM 841 C CA . PRO A 1 101 ? -11.170 3.262 -5.878 1.00 95.56 101 PRO A CA 1
ATOM 842 C C . PRO A 1 101 ? -11.041 4.019 -7.208 1.00 95.56 101 PRO A C 1
ATOM 844 O O . PRO A 1 101 ? -10.148 3.705 -8.004 1.00 95.56 101 PRO A O 1
ATOM 847 N N . PRO A 1 102 ? -11.884 5.032 -7.470 1.00 94.88 102 PRO A N 1
ATOM 848 C CA . PRO A 1 102 ? -11.860 5.745 -8.738 1.00 94.88 102 PRO A CA 1
ATOM 849 C C . PRO A 1 102 ? -10.483 6.336 -9.063 1.00 94.88 102 PRO A C 1
ATOM 851 O O . PRO A 1 102 ? -9.878 7.049 -8.263 1.00 94.88 102 PRO A O 1
ATOM 854 N N . GLY A 1 103 ? -9.999 6.058 -10.274 1.00 94.31 103 GLY A N 1
ATOM 855 C CA . GLY A 1 103 ? -8.735 6.589 -10.791 1.00 94.31 103 GLY A CA 1
ATOM 856 C C . GLY A 1 103 ? -7.474 5.841 -10.348 1.00 94.31 103 GLY A C 1
ATOM 857 O O . GLY A 1 103 ? -6.415 6.110 -10.920 1.00 94.31 103 GLY A O 1
ATOM 858 N N . LEU A 1 104 ? -7.585 4.898 -9.406 1.00 96.81 104 LEU A N 1
ATOM 859 C CA . LEU A 1 104 ? -6.485 4.037 -8.984 1.00 96.81 104 LEU A CA 1
ATOM 860 C C . LEU A 1 104 ? -6.279 2.913 -10.009 1.00 96.81 104 LEU A C 1
ATOM 862 O O . LEU A 1 104 ? -7.201 2.153 -10.297 1.00 96.81 104 LEU A O 1
ATOM 866 N N . ASP A 1 105 ? -5.076 2.802 -10.572 1.00 97.25 105 ASP A N 1
ATOM 867 C CA . ASP A 1 105 ? -4.764 1.728 -11.519 1.00 97.25 105 ASP A CA 1
ATOM 868 C C . ASP A 1 105 ? -4.342 0.467 -10.751 1.00 97.25 105 ASP A C 1
ATOM 870 O O . ASP A 1 105 ? -3.314 0.451 -10.070 1.00 97.25 105 ASP A O 1
ATOM 874 N N . LEU A 1 106 ? -5.156 -0.585 -10.850 1.00 97.88 106 LEU A N 1
ATOM 875 C CA . LEU A 1 106 ? -4.956 -1.841 -10.125 1.00 97.88 106 LEU A CA 1
ATOM 876 C C . LEU A 1 106 ? -3.894 -2.736 -10.771 1.00 97.88 106 LEU A C 1
ATOM 878 O O . LEU A 1 106 ? -3.275 -3.536 -10.076 1.00 97.88 106 LEU A O 1
ATOM 882 N N . LYS A 1 107 ? -3.593 -2.562 -12.064 1.00 98.19 107 LYS A N 1
ATOM 883 C CA . LYS A 1 107 ? -2.601 -3.387 -12.769 1.00 98.19 107 LYS A CA 1
ATOM 884 C C . LYS A 1 107 ? -1.211 -3.365 -12.111 1.00 98.19 107 LYS A C 1
ATOM 886 O O . LYS A 1 107 ? -0.650 -4.440 -11.888 1.00 98.19 107 LYS A O 1
ATOM 891 N N . PRO A 1 108 ? -0.610 -2.201 -11.794 1.00 98.12 108 PRO A N 1
ATOM 892 C CA . PRO A 1 108 ? 0.670 -2.180 -11.099 1.00 98.12 108 PRO A CA 1
ATOM 893 C C . PRO A 1 108 ? 0.573 -2.708 -9.670 1.00 98.12 108 PRO A C 1
ATOM 895 O O . PRO A 1 108 ? 1.546 -3.278 -9.187 1.00 98.12 108 PRO A O 1
ATOM 898 N N . VAL A 1 109 ? -0.579 -2.572 -9.005 1.00 98.44 109 VAL A N 1
ATOM 899 C CA . VAL A 1 109 ? -0.802 -3.135 -7.666 1.00 98.44 109 VAL A CA 1
ATOM 900 C C . VAL A 1 109 ? -0.769 -4.663 -7.710 1.00 98.44 109 VAL A C 1
ATOM 902 O O . VAL A 1 109 ? -0.032 -5.272 -6.933 1.00 98.44 109 VAL A O 1
ATOM 905 N N . ASP A 1 110 ? -1.475 -5.268 -8.663 1.00 98.69 110 ASP A N 1
ATOM 906 C CA . ASP A 1 110 ? -1.492 -6.718 -8.872 1.00 98.69 110 ASP A CA 1
ATOM 907 C C . ASP A 1 110 ? -0.104 -7.254 -9.207 1.00 98.69 110 ASP A C 1
ATOM 909 O O . ASP A 1 110 ? 0.353 -8.237 -8.621 1.00 98.69 110 ASP A O 1
ATOM 913 N N . LEU A 1 111 ? 0.615 -6.578 -10.106 1.00 98.50 111 LEU A N 1
ATOM 914 C CA . LEU A 1 111 ? 1.956 -7.005 -10.488 1.00 98.50 111 LEU A CA 1
ATOM 915 C C . LEU A 1 111 ? 2.967 -6.801 -9.346 1.00 98.50 111 LEU A C 1
ATOM 917 O O . LEU A 1 111 ? 3.864 -7.619 -9.157 1.00 98.50 111 LEU A O 1
ATOM 921 N N . ALA A 1 112 ? 2.803 -5.762 -8.524 1.00 98.50 112 ALA A N 1
ATOM 922 C CA . ALA A 1 112 ? 3.606 -5.571 -7.319 1.00 98.50 112 ALA A CA 1
ATOM 923 C C . ALA A 1 112 ? 3.339 -6.657 -6.264 1.00 98.50 112 ALA A C 1
ATOM 925 O O . ALA A 1 112 ? 4.278 -7.082 -5.583 1.00 98.50 112 ALA A O 1
ATOM 926 N N . LEU A 1 113 ? 2.096 -7.139 -6.142 1.00 98.62 113 LEU A N 1
ATOM 927 C CA . LEU A 1 113 ? 1.771 -8.293 -5.303 1.00 98.62 113 LEU A CA 1
ATOM 928 C C . LEU A 1 113 ? 2.390 -9.576 -5.870 1.00 98.62 113 LEU A C 1
ATOM 930 O O . LEU A 1 113 ? 3.045 -10.310 -5.136 1.00 98.62 113 LEU A O 1
ATOM 934 N N . ALA A 1 114 ? 2.273 -9.806 -7.178 1.00 98.44 114 ALA A N 1
ATOM 935 C CA . ALA A 1 114 ? 2.914 -10.936 -7.847 1.00 98.44 114 ALA A CA 1
ATOM 936 C C . ALA A 1 114 ? 4.440 -10.932 -7.632 1.00 98.44 114 ALA A C 1
ATOM 938 O O . ALA A 1 114 ? 5.025 -11.968 -7.323 1.00 98.44 114 ALA A O 1
ATOM 939 N N . CYS A 1 115 ? 5.077 -9.759 -7.690 1.00 98.19 115 CYS A N 1
ATOM 940 C CA . CYS A 1 115 ? 6.496 -9.596 -7.380 1.00 98.19 115 CYS A CA 1
ATOM 941 C C . CYS A 1 115 ? 6.820 -9.949 -5.920 1.00 98.19 115 CYS A C 1
ATOM 943 O O . CYS A 1 115 ? 7.828 -10.601 -5.646 1.00 98.19 115 CYS A O 1
ATOM 945 N N . ARG A 1 116 ? 5.963 -9.564 -4.962 1.00 96.75 116 ARG A N 1
ATOM 946 C CA . ARG A 1 116 ? 6.117 -9.967 -3.552 1.00 96.75 116 ARG A CA 1
ATOM 947 C C . ARG A 1 116 ? 6.021 -11.472 -3.344 1.00 96.75 116 ARG A C 1
ATOM 949 O O . ARG A 1 116 ? 6.699 -11.972 -2.452 1.00 96.75 116 ARG A O 1
ATOM 956 N N . ASN A 1 117 ? 5.221 -12.138 -4.165 1.00 97.38 117 ASN A N 1
ATOM 957 C CA . ASN A 1 117 ? 5.012 -13.580 -4.142 1.00 97.38 117 ASN A CA 1
ATOM 958 C C . ASN A 1 117 ? 6.000 -14.332 -5.056 1.00 97.38 117 ASN A C 1
ATOM 960 O O . ASN A 1 117 ? 5.786 -15.503 -5.345 1.00 97.38 117 ASN A O 1
ATOM 964 N N . GLU A 1 118 ? 7.073 -13.666 -5.508 1.00 96.94 118 GLU A N 1
ATOM 965 C CA . GLU A 1 118 ? 8.150 -14.241 -6.332 1.00 96.94 118 GLU A CA 1
ATOM 966 C C . GLU A 1 118 ? 7.683 -14.785 -7.698 1.00 96.94 118 GLU A C 1
ATOM 968 O O . GLU A 1 118 ? 8.376 -15.570 -8.341 1.00 96.94 118 GLU A O 1
ATOM 973 N N . ILE A 1 119 ? 6.520 -14.333 -8.177 1.00 98.00 119 ILE A N 1
ATOM 974 C CA . ILE A 1 119 ? 5.941 -14.729 -9.470 1.00 98.00 119 ILE A CA 1
ATOM 975 C C . ILE A 1 119 ? 6.561 -13.919 -10.620 1.00 98.00 119 ILE A C 1
ATOM 977 O O . ILE A 1 119 ? 6.697 -14.421 -11.735 1.00 98.00 119 ILE A O 1
ATOM 981 N N . CYS A 1 120 ? 6.947 -12.668 -10.362 1.00 97.56 120 CYS A N 1
ATOM 982 C CA . CYS A 1 120 ? 7.634 -11.803 -11.321 1.00 97.56 120 CYS A CA 1
ATOM 983 C C . CYS A 1 120 ? 8.729 -10.967 -10.644 1.00 97.56 120 CYS A C 1
ATOM 985 O O . CYS A 1 120 ? 8.896 -10.979 -9.421 1.00 97.56 120 CYS A O 1
ATOM 987 N N . THR A 1 121 ? 9.482 -10.213 -11.440 1.00 98.06 121 THR A N 1
ATOM 988 C CA . THR A 1 121 ? 10.565 -9.354 -10.951 1.00 98.06 121 THR A CA 1
ATOM 989 C C . THR A 1 121 ? 10.089 -7.931 -10.665 1.00 98.06 121 THR A C 1
ATOM 991 O O . THR A 1 121 ? 9.005 -7.510 -11.074 1.00 98.06 121 THR A O 1
ATOM 994 N N . ALA A 1 122 ? 10.914 -7.161 -9.950 1.00 97.88 122 ALA A N 1
ATOM 995 C CA . ALA A 1 122 ? 10.626 -5.750 -9.707 1.00 97.88 122 ALA A CA 1
ATOM 996 C C . ALA A 1 122 ? 10.788 -4.913 -10.987 1.00 97.88 122 ALA A C 1
ATOM 998 O O . ALA A 1 122 ? 10.107 -3.904 -11.160 1.00 97.88 122 ALA A O 1
ATOM 999 N N . GLU A 1 123 ? 11.665 -5.349 -11.888 1.00 97.94 123 GLU A N 1
ATOM 1000 C CA . GLU A 1 123 ? 11.860 -4.792 -13.220 1.00 97.94 123 GLU A CA 1
ATOM 1001 C C . GLU A 1 123 ? 10.601 -4.933 -14.085 1.00 97.94 123 GLU A C 1
ATOM 1003 O O . GLU A 1 123 ? 10.236 -3.969 -14.755 1.00 97.94 123 GLU A O 1
ATOM 1008 N N . ASP A 1 124 ? 9.889 -6.064 -14.004 1.00 98.06 124 ASP A N 1
ATOM 1009 C CA . ASP A 1 124 ? 8.605 -6.252 -14.701 1.00 98.06 124 ASP A CA 1
ATOM 1010 C C . ASP A 1 124 ? 7.559 -5.233 -14.230 1.00 98.06 124 ASP A C 1
ATOM 1012 O O . ASP A 1 124 ? 6.808 -4.676 -15.031 1.00 98.06 124 ASP A O 1
ATOM 1016 N N . VAL A 1 125 ? 7.541 -4.941 -12.925 1.00 98.19 125 VAL A N 1
ATOM 1017 C CA . VAL A 1 125 ? 6.653 -3.922 -12.346 1.00 98.19 125 VAL A CA 1
ATOM 1018 C C . VAL A 1 125 ? 7.062 -2.525 -12.806 1.00 98.19 125 VAL A C 1
ATOM 1020 O O . VAL A 1 125 ? 6.218 -1.728 -13.210 1.00 98.19 125 VAL A O 1
ATOM 1023 N N . PHE A 1 126 ? 8.360 -2.226 -12.785 1.00 98.12 126 PHE A N 1
ATOM 1024 C CA . PHE A 1 126 ? 8.901 -0.931 -13.198 1.00 98.12 126 PHE A CA 1
ATOM 1025 C C . PHE A 1 126 ? 8.688 -0.640 -14.689 1.00 98.12 126 PHE A C 1
ATOM 1027 O O . PHE A 1 126 ? 8.455 0.510 -15.062 1.00 98.12 126 PHE A O 1
ATOM 1034 N N . ALA A 1 127 ? 8.679 -1.674 -15.534 1.00 97.81 127 ALA A N 1
ATOM 1035 C CA . ALA A 1 127 ? 8.385 -1.565 -16.961 1.00 97.81 127 ALA A CA 1
ATOM 1036 C C . ALA A 1 127 ? 6.953 -1.078 -17.261 1.00 97.81 127 ALA A C 1
ATOM 1038 O O . ALA A 1 127 ? 6.676 -0.643 -18.378 1.00 97.81 127 ALA A O 1
ATOM 1039 N N . LEU A 1 128 ? 6.041 -1.097 -16.278 1.00 97.50 128 LEU A N 1
ATOM 1040 C CA . LEU A 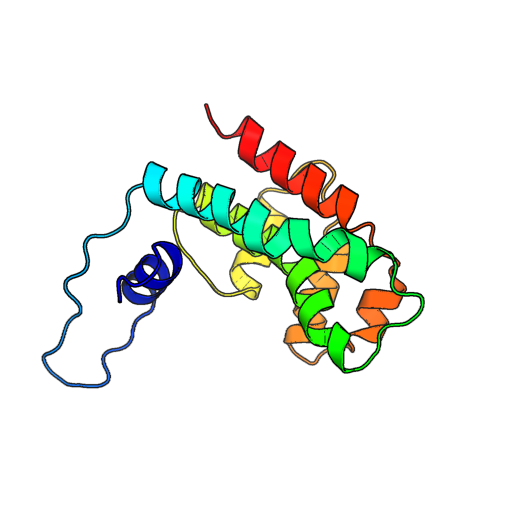1 128 ? 4.712 -0.495 -16.422 1.00 97.50 128 LEU A CA 1
ATOM 1041 C C . LEU A 1 128 ? 4.734 1.038 -16.415 1.00 97.50 128 LEU A C 1
ATOM 1043 O O . LEU A 1 128 ? 3.704 1.641 -16.712 1.00 97.50 128 LEU A O 1
ATOM 1047 N N . HIS A 1 129 ? 5.861 1.669 -16.062 1.00 95.62 129 HIS A N 1
ATOM 1048 C CA . HIS A 1 129 ? 5.998 3.126 -15.967 1.00 95.62 129 HIS A CA 1
ATOM 1049 C C . HIS A 1 129 ? 4.871 3.775 -15.149 1.00 95.62 129 HIS A C 1
ATOM 1051 O O . HIS A 1 129 ? 4.302 4.797 -15.531 1.00 95.62 129 HIS A O 1
ATOM 1057 N N . THR A 1 130 ? 4.526 3.149 -14.022 1.00 96.50 130 THR A N 1
ATOM 1058 C CA . THR A 1 130 ? 3.418 3.584 -13.174 1.00 96.50 130 THR A CA 1
ATOM 1059 C C . THR A 1 130 ? 3.597 5.025 -12.714 1.00 96.50 130 THR A C 1
ATOM 1061 O O . THR A 1 130 ? 4.617 5.377 -12.119 1.00 96.50 130 THR A O 1
ATOM 1064 N N . ASP A 1 131 ? 2.561 5.839 -12.910 1.00 96.06 131 ASP A N 1
ATOM 1065 C CA . ASP A 1 131 ? 2.485 7.176 -12.332 1.00 96.06 131 ASP A CA 1
ATOM 1066 C C . ASP A 1 131 ? 2.185 7.077 -10.828 1.00 96.06 131 ASP A C 1
ATOM 1068 O O . ASP A 1 131 ? 1.033 6.992 -10.393 1.00 96.06 131 ASP A O 1
ATOM 1072 N N . LEU A 1 132 ? 3.247 7.056 -10.018 1.00 95.88 132 LEU A N 1
ATOM 1073 C CA . LEU A 1 132 ? 3.128 6.940 -8.565 1.00 95.88 132 LEU A CA 1
ATOM 1074 C C . LEU A 1 132 ? 2.451 8.161 -7.924 1.00 95.88 132 LEU A C 1
ATOM 1076 O O . LEU A 1 132 ? 1.850 8.025 -6.856 1.00 95.88 132 LEU A O 1
ATOM 1080 N N . ASN A 1 133 ? 2.526 9.342 -8.550 1.00 94.88 133 ASN A N 1
ATOM 1081 C CA . ASN A 1 133 ? 1.853 10.534 -8.033 1.00 94.88 133 ASN A CA 1
ATOM 1082 C C . ASN A 1 133 ? 0.344 10.390 -8.210 1.00 94.88 133 ASN A C 1
ATOM 1084 O O . ASN A 1 133 ? -0.394 10.563 -7.243 1.00 94.88 133 ASN A O 1
ATOM 1088 N N . ARG A 1 134 ? -0.101 9.963 -9.396 1.00 95.31 134 ARG A N 1
ATOM 1089 C CA . ARG A 1 134 ? -1.516 9.682 -9.652 1.00 95.31 134 ARG A CA 1
ATOM 1090 C C . ARG A 1 134 ? -2.060 8.591 -8.730 1.00 95.31 134 ARG A C 1
ATOM 1092 O O . ARG A 1 134 ? -3.132 8.762 -8.161 1.00 95.31 134 ARG A O 1
ATOM 1099 N N . GLN A 1 135 ? -1.310 7.504 -8.522 1.00 96.44 135 GLN A N 1
ATOM 1100 C CA . GLN A 1 135 ? -1.679 6.455 -7.558 1.00 96.44 135 GLN A CA 1
ATOM 1101 C C . GLN A 1 135 ? -1.898 7.029 -6.150 1.00 96.44 135 GLN A C 1
ATOM 1103 O O . GLN A 1 135 ? -2.890 6.718 -5.487 1.00 96.44 135 GLN A O 1
ATOM 1108 N N . CYS A 1 136 ? -0.999 7.910 -5.701 1.00 95.62 136 CYS A N 1
ATOM 1109 C CA . CYS A 1 136 ? -1.127 8.589 -4.416 1.00 95.62 136 CYS A CA 1
ATOM 1110 C C . CYS A 1 136 ? -2.360 9.502 -4.377 1.00 95.62 136 CYS A C 1
ATOM 1112 O O . CYS A 1 136 ? -3.163 9.394 -3.456 1.00 95.62 136 CYS A O 1
ATOM 1114 N N . GLU A 1 137 ? -2.555 10.357 -5.379 1.00 95.44 137 GLU A N 1
ATOM 1115 C CA . GLU A 1 137 ? -3.687 11.286 -5.455 1.00 95.44 137 GLU A CA 1
ATOM 1116 C C . GLU A 1 137 ? -5.038 10.567 -5.465 1.00 95.44 137 GLU A C 1
ATOM 1118 O O . GLU A 1 137 ? -5.922 10.929 -4.688 1.00 95.44 137 GLU A O 1
ATOM 1123 N N . SER A 1 138 ? -5.193 9.513 -6.271 1.00 96.38 138 SER A N 1
ATOM 1124 C CA . SER A 1 138 ? -6.418 8.706 -6.303 1.00 96.38 138 SER A CA 1
ATOM 1125 C C . SER A 1 138 ? -6.685 8.031 -4.959 1.00 96.38 138 SER A C 1
ATOM 1127 O O . SER A 1 138 ? -7.811 8.051 -4.464 1.00 96.38 138 SER A O 1
ATOM 1129 N N . THR A 1 139 ? -5.636 7.522 -4.311 1.00 95.94 139 THR A N 1
ATOM 1130 C CA . THR A 1 139 ? -5.745 6.948 -2.966 1.00 95.94 139 THR A CA 1
ATOM 1131 C C . THR A 1 139 ? -6.197 7.991 -1.939 1.00 95.94 139 THR A C 1
ATOM 1133 O O . THR A 1 139 ? -7.089 7.731 -1.133 1.00 95.94 139 THR A O 1
ATOM 1136 N N . LEU A 1 140 ? -5.609 9.191 -1.972 1.00 94.94 140 LEU A N 1
ATOM 1137 C CA . LEU A 1 140 ? -5.963 10.284 -1.064 1.00 94.94 140 LEU A CA 1
ATOM 1138 C C . LEU A 1 140 ? -7.376 10.802 -1.302 1.00 94.94 140 LEU A C 1
ATOM 1140 O O . LEU A 1 140 ? -8.071 11.129 -0.341 1.00 94.94 140 LEU A O 1
ATOM 1144 N N . SER A 1 141 ? -7.793 10.873 -2.565 1.00 94.94 141 SER A N 1
ATOM 1145 C CA . SER A 1 141 ? -9.148 11.256 -2.945 1.00 94.94 141 SER A CA 1
ATOM 1146 C C . SER A 1 141 ? -10.162 10.284 -2.343 1.00 94.94 141 SER A C 1
ATOM 1148 O O . SER A 1 141 ? -11.069 10.724 -1.637 1.00 94.94 141 SER A O 1
ATOM 1150 N N . TYR A 1 142 ? -9.937 8.976 -2.500 1.00 94.88 142 TYR A N 1
ATOM 1151 C CA . TYR A 1 142 ? -10.800 7.934 -1.943 1.00 94.88 142 TYR A CA 1
ATOM 1152 C C . TYR A 1 142 ? -10.961 8.062 -0.420 1.00 94.88 142 TYR A C 1
ATOM 1154 O O . TYR A 1 142 ? -12.077 8.200 0.083 1.00 94.88 142 TYR A O 1
ATOM 1162 N N . ILE A 1 143 ? -9.853 8.120 0.329 1.00 92.81 143 ILE A N 1
ATOM 1163 C CA . ILE A 1 143 ? -9.929 8.188 1.799 1.00 92.81 143 ILE A CA 1
ATOM 1164 C C . ILE A 1 143 ? -10.446 9.540 2.318 1.00 92.81 143 ILE A C 1
ATOM 1166 O O . ILE A 1 143 ? -10.893 9.625 3.458 1.00 92.81 143 ILE A O 1
ATOM 1170 N N . SER A 1 144 ? -10.381 10.608 1.513 1.00 86.12 144 SER A N 1
ATOM 1171 C CA . SER A 1 144 ? -10.897 11.932 1.892 1.00 86.12 144 SER A CA 1
ATOM 1172 C C . SER A 1 144 ? -12.408 12.043 1.705 1.00 86.12 144 SER A C 1
ATOM 1174 O O . SER A 1 144 ? -13.059 12.701 2.512 1.00 86.12 144 SER A O 1
ATOM 1176 N N . VAL A 1 145 ? -12.972 11.391 0.683 1.00 76.25 145 VAL A N 1
ATOM 1177 C CA . VAL A 1 145 ? -14.429 11.330 0.459 1.00 76.25 145 VAL A CA 1
ATOM 1178 C C . VAL A 1 145 ? -15.118 10.518 1.561 1.00 76.25 145 VAL A C 1
ATOM 1180 O O . VAL A 1 145 ? -16.192 10.892 2.018 1.00 76.25 145 VAL A O 1
ATOM 1183 N N . ASN A 1 146 ? -14.455 9.482 2.078 1.00 62.09 146 ASN A N 1
ATOM 1184 C CA . ASN A 1 146 ? -14.951 8.637 3.172 1.00 62.09 146 ASN A CA 1
ATOM 1185 C C . ASN A 1 146 ? -14.730 9.232 4.583 1.00 62.09 146 ASN A C 1
ATOM 1187 O O . ASN A 1 146 ? -14.746 8.503 5.576 1.00 62.09 146 ASN A O 1
ATOM 1191 N N . ARG A 1 147 ? -14.492 10.549 4.700 1.00 59.19 147 ARG A N 1
ATOM 1192 C CA . ARG A 1 147 ? -14.377 11.261 5.993 1.00 59.19 147 ARG A CA 1
ATOM 1193 C C . ARG A 1 147 ? -15.717 11.718 6.584 1.00 59.19 147 ARG A C 1
ATOM 1195 O O . ARG A 1 147 ? -15.695 12.381 7.620 1.00 59.19 147 ARG A O 1
ATOM 1202 N N . ILE A 1 148 ? -16.835 11.414 5.924 1.00 41.38 148 ILE A N 1
ATOM 1203 C CA . ILE A 1 148 ? -18.191 11.811 6.341 1.00 41.38 148 ILE A CA 1
ATOM 1204 C C . ILE A 1 148 ? -18.706 10.878 7.440 1.00 41.38 148 ILE A C 1
ATOM 1206 O O . ILE A 1 148 ? -18.547 9.644 7.294 1.00 41.38 148 ILE A O 1
#

Radius of gyration: 16.28 Å; chains: 1; bounding box: 37×31×47 Å

Secondary structure (DSSP, 8-state):
-PPPHHHHHHHHHHPPPSSTT----PPPPPHHHHHHHHHHHIIIIIGGGHHHHTT-SS--HHHHHHHHHHHHHHHHHHHHHHHSS---HHHHHHHHHHH--TT--HHHHHHHHHHHTTSS-HHHHHTT---HHHHHHHHHHHHHHTT-

Foldseek 3Di:
DDDQLQSVQACVVPNDDPDPPDDDPDDNDDLVSLVVSLVVCCVPPQVVCLVVLLPDPDQDPVCLVVNLCNLLVLLQSVCCNVVVHGDDSVVSLVVCVVVVQPQADSVLSVVSVCCVVVNDPSRVSVVVSDPSVSNSVSSCVRSVVVPD

Sequence (148 aa):
GRLPFIDRLDL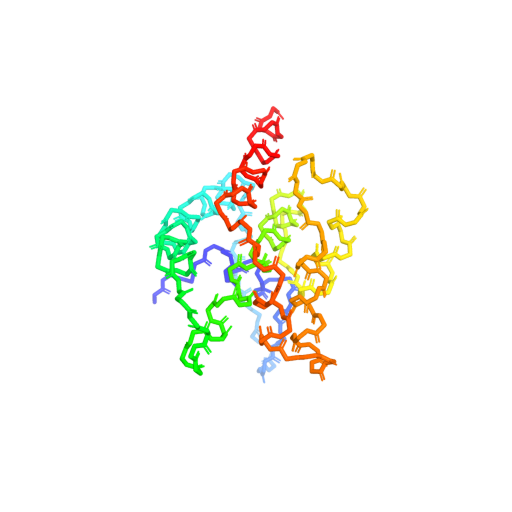LDHGVPLLHGVKPSFRRPTKDEIHQEQIQSIERSWKSRLPELSRLPKLEPKDRKPYIRAILYAARLIYTWDNLSVDSNDRAVEYLHQVQPPGLDLKPVDLALACRNEICTAEDVFALHTDLNRQCESTLSYISVNRI